Protein AF-A0A842XRD2-F1 (afdb_monomer_lite)

pLDDT: mean 78.93, std 12.05, range [46.28, 94.88]

Radius of gyration: 28.59 Å; chains: 1; bounding box: 65×28×74 Å

Foldseek 3Di:
DVVVVVVQLVVQLVVQVVPDPDSNVVSVVVVVVVVVVVVVCVVCCVPPVVVVVVVVVCCLVVDPVNVQVDDLVRLLCCVPPVLVVCVVVVVPVVSVVSVVVSVVSCVVDVVSVQSNCVVVVNHDDDD

Sequence (127 aa):
LSLLAVNLALTTNQYIEWRFSNSYIGTSIVIIVLAALIWTFGYLWDRKLKLWKEQMVVSIERNPYSTMHMTPKEVVSHVTIWIPWLRERGMVAEANIWQKIVDWNLVSDTTLRTAVDMMMGKGPEKD

Secondary structure (DSSP, 8-state):
-HHHHHHHHHHHHHHHTTT-SSHHHHHHHHHHHHHHHHHHHHHHIIIII-HHHHHHHHHHHT-TT--SSS-HHHHHHIIIIIHHHHHHTT-HHHHHHHHHHHHHHHHH-HHHHHHHHHHTT------

Structure (mmCIF, N/CA/C/O backbone):
data_AF-A0A842XRD2-F1
#
_entry.id   AF-A0A842XRD2-F1
#
loop_
_atom_site.group_PDB
_atom_site.id
_atom_site.type_symbol
_atom_site.label_atom_id
_atom_site.label_alt_id
_atom_site.label_comp_id
_atom_site.label_asym_id
_atom_site.label_entity_id
_atom_site.label_seq_id
_atom_site.pdbx_PDB_ins_code
_atom_site.Cartn_x
_atom_site.Cartn_y
_atom_site.Cartn_z
_atom_site.occupancy
_atom_site.B_iso_or_equiv
_atom_site.auth_seq_id
_atom_site.auth_comp_id
_atom_site.auth_asym_id
_atom_site.auth_atom_id
_atom_site.pdbx_PDB_model_num
ATOM 1 N N . LEU A 1 1 ? 19.028 10.452 -7.561 1.00 68.81 1 LEU A N 1
ATOM 2 C CA . LEU A 1 1 ? 18.456 9.849 -8.790 1.00 68.81 1 LEU A CA 1
ATOM 3 C C . LEU A 1 1 ? 19.285 10.177 -10.029 1.00 68.81 1 LEU A C 1
ATOM 5 O O . LEU A 1 1 ? 19.767 9.250 -10.662 1.00 68.81 1 LEU A O 1
ATOM 9 N N . SER A 1 2 ? 19.554 11.452 -10.320 1.00 74.75 2 SER A N 1
ATOM 10 C CA . SER A 1 2 ? 20.350 11.864 -11.492 1.00 74.75 2 SER A CA 1
ATOM 11 C C . SER A 1 2 ? 21.763 11.261 -11.520 1.00 74.75 2 SER A C 1
ATOM 13 O O . SER A 1 2 ? 22.202 10.774 -12.552 1.00 74.75 2 SER A O 1
ATOM 15 N N . LEU A 1 3 ? 22.439 11.193 -10.367 1.00 85.06 3 LEU A N 1
ATOM 16 C CA . LEU A 1 3 ? 23.781 10.602 -10.244 1.00 85.06 3 LEU A CA 1
ATOM 17 C C . LEU A 1 3 ? 23.812 9.095 -10.565 1.00 85.06 3 LEU A C 1
ATOM 19 O O . LEU A 1 3 ? 24.747 8.605 -11.189 1.00 85.06 3 LEU A O 1
ATOM 23 N N . LEU A 1 4 ? 22.758 8.371 -10.178 1.00 84.31 4 LEU A N 1
ATOM 24 C CA . LEU A 1 4 ? 22.599 6.947 -10.478 1.00 84.31 4 LEU A CA 1
ATOM 25 C C . LEU A 1 4 ? 22.352 6.730 -11.976 1.00 84.31 4 LEU A C 1
ATOM 27 O O . LEU A 1 4 ? 22.948 5.837 -12.566 1.00 84.31 4 LEU A O 1
ATOM 31 N N . ALA A 1 5 ? 21.513 7.570 -12.589 1.00 80.88 5 ALA A N 1
ATOM 32 C CA . ALA A 1 5 ? 21.222 7.500 -14.018 1.00 80.88 5 ALA A CA 1
ATOM 33 C C . ALA A 1 5 ? 22.475 7.755 -14.870 1.00 80.88 5 ALA A C 1
ATOM 35 O O . ALA A 1 5 ? 22.725 7.025 -15.825 1.00 80.88 5 ALA A O 1
ATOM 36 N N . VAL A 1 6 ? 23.297 8.738 -14.489 1.00 84.19 6 VAL A N 1
ATOM 37 C CA . VAL A 1 6 ? 24.569 9.034 -15.169 1.00 84.19 6 VAL A CA 1
ATOM 38 C C . VAL A 1 6 ? 25.559 7.874 -15.024 1.00 84.19 6 VAL A C 1
ATOM 40 O O . VAL A 1 6 ? 26.159 7.462 -16.013 1.00 84.19 6 VAL A O 1
ATOM 43 N N . ASN A 1 7 ? 25.691 7.297 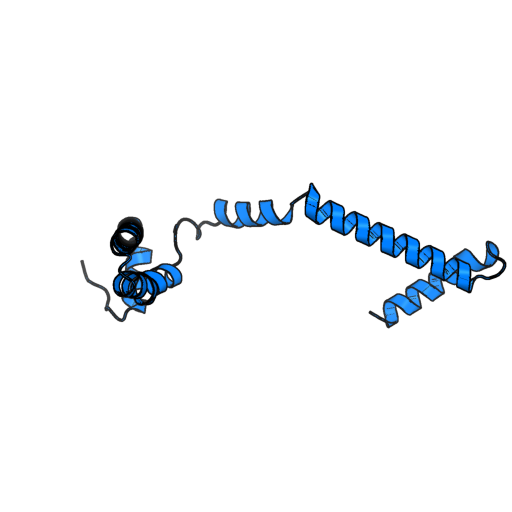-13.825 1.00 89.62 7 ASN A N 1
ATOM 44 C CA . ASN A 1 7 ? 26.556 6.136 -13.597 1.00 89.62 7 ASN A CA 1
ATOM 45 C C . ASN A 1 7 ? 26.109 4.914 -14.429 1.00 89.62 7 ASN A C 1
ATOM 47 O O . ASN A 1 7 ? 26.912 4.270 -15.105 1.00 89.62 7 ASN A O 1
ATOM 51 N N . LEU A 1 8 ? 24.804 4.636 -14.454 1.00 84.12 8 LEU A N 1
ATOM 52 C CA . LEU A 1 8 ? 24.241 3.544 -15.247 1.00 84.12 8 LEU A CA 1
ATOM 53 C C . LEU A 1 8 ? 24.453 3.758 -16.754 1.00 84.12 8 LEU A C 1
ATOM 55 O O . LEU A 1 8 ? 24.785 2.815 -17.469 1.00 84.12 8 LEU A O 1
ATOM 59 N N . ALA A 1 9 ? 24.309 4.991 -17.242 1.00 83.88 9 ALA A N 1
ATOM 60 C CA . ALA A 1 9 ? 24.558 5.316 -18.643 1.00 83.88 9 ALA A CA 1
ATOM 61 C C . ALA A 1 9 ? 26.034 5.125 -19.029 1.00 83.88 9 ALA A C 1
ATOM 63 O O . ALA A 1 9 ? 26.318 4.536 -20.069 1.00 83.88 9 ALA A O 1
ATOM 64 N N . LEU A 1 10 ? 26.970 5.563 -18.182 1.00 85.62 10 LEU A N 1
ATOM 65 C CA . LEU A 1 10 ? 28.410 5.425 -18.427 1.00 85.62 10 LEU A CA 1
ATOM 66 C C . LEU A 1 10 ? 28.864 3.963 -18.431 1.00 85.62 10 LEU A C 1
ATOM 68 O O . LEU A 1 10 ? 29.569 3.544 -19.346 1.00 85.62 10 LEU A O 1
ATOM 72 N N . THR A 1 11 ? 28.424 3.180 -17.446 1.00 87.19 11 THR A N 1
ATOM 73 C CA . THR A 1 11 ? 28.725 1.741 -17.386 1.00 87.19 11 THR A CA 1
ATOM 74 C C . THR A 1 11 ? 28.148 1.004 -18.589 1.00 87.19 11 THR A C 1
ATOM 76 O O . THR A 1 11 ? 28.843 0.216 -19.219 1.00 87.19 11 THR A O 1
ATOM 79 N N . THR A 1 12 ? 26.905 1.301 -18.968 1.00 84.81 12 THR A N 1
ATOM 80 C CA . THR A 1 12 ? 26.242 0.654 -20.109 1.00 84.81 12 THR A CA 1
ATOM 81 C C . THR A 1 12 ? 26.908 1.010 -21.442 1.00 84.81 12 THR A C 1
ATOM 83 O O . THR A 1 12 ? 27.072 0.133 -22.290 1.00 84.81 12 THR A O 1
ATOM 86 N N . ASN A 1 13 ? 27.360 2.257 -21.613 1.00 85.12 13 ASN A N 1
ATOM 87 C CA . ASN A 1 13 ? 28.025 2.701 -22.836 1.00 85.12 13 ASN A CA 1
ATOM 88 C C . ASN A 1 13 ? 29.320 1.914 -23.108 1.00 85.12 13 ASN A C 1
ATOM 90 O O . ASN A 1 13 ? 29.501 1.426 -24.220 1.00 85.12 13 ASN A O 1
ATOM 94 N N . GLN A 1 14 ? 30.140 1.648 -22.084 1.00 83.94 14 GLN A N 1
ATOM 95 C CA . GLN A 1 14 ? 31.362 0.836 -22.225 1.00 83.94 14 GLN A CA 1
ATOM 96 C C . GLN A 1 14 ? 31.096 -0.572 -22.793 1.00 83.94 14 GLN A C 1
ATOM 98 O O . GLN A 1 14 ? 31.912 -1.121 -23.530 1.00 83.94 14 GLN A O 1
ATOM 103 N N . TYR A 1 15 ? 29.933 -1.161 -22.499 1.00 83.25 15 TYR A N 1
ATOM 104 C CA . TYR A 1 15 ? 29.554 -2.486 -23.005 1.00 83.25 15 TYR A CA 1
ATOM 105 C C . TYR A 1 15 ? 28.877 -2.465 -24.384 1.00 83.25 15 TYR A C 1
ATOM 107 O O . TYR A 1 15 ? 28.727 -3.521 -25.011 1.00 83.25 15 TYR A O 1
ATOM 115 N N . ILE A 1 16 ? 28.429 -1.298 -24.846 1.00 82.44 16 ILE A N 1
ATOM 116 C CA . ILE A 1 16 ? 27.676 -1.105 -26.095 1.00 82.44 16 ILE A CA 1
ATOM 117 C C . ILE A 1 16 ? 28.558 -0.509 -27.194 1.00 82.44 16 ILE A C 1
ATOM 119 O O . ILE A 1 16 ? 28.293 -0.753 -28.372 1.00 82.44 16 ILE A O 1
ATOM 123 N N . GLU A 1 17 ? 29.629 0.194 -26.821 1.00 80.00 17 GLU A N 1
ATOM 124 C CA . GLU A 1 17 ? 30.551 0.882 -27.730 1.00 80.00 17 GLU A CA 1
ATOM 125 C C . GLU A 1 17 ? 31.088 0.001 -28.860 1.00 80.00 17 GLU A C 1
ATOM 127 O O . GLU A 1 17 ? 31.221 0.459 -29.989 1.00 80.00 17 GLU A O 1
ATOM 132 N N . TRP A 1 18 ? 31.325 -1.282 -28.596 1.00 77.31 18 TRP A N 1
ATOM 133 C CA . TRP A 1 18 ? 31.840 -2.208 -29.605 1.00 77.31 18 TRP A CA 1
ATOM 134 C C . TRP A 1 18 ? 30.771 -2.761 -30.563 1.00 77.31 18 TRP A C 1
ATOM 136 O O . TRP A 1 18 ? 31.116 -3.375 -31.570 1.00 77.31 18 TRP A O 1
ATOM 146 N N . ARG A 1 19 ? 29.476 -2.583 -30.261 1.00 77.50 19 ARG A N 1
ATOM 147 C CA . ARG A 1 19 ? 28.356 -3.168 -31.027 1.00 77.50 19 ARG A CA 1
ATOM 148 C C . ARG A 1 19 ? 27.679 -2.193 -31.985 1.00 77.50 19 ARG A C 1
ATOM 150 O O . ARG A 1 19 ? 27.037 -2.641 -32.931 1.00 77.50 19 ARG A O 1
ATOM 157 N N . PHE A 1 20 ? 27.777 -0.887 -31.746 1.00 75.81 20 PHE A N 1
ATOM 158 C CA . PHE A 1 20 ? 27.043 0.119 -32.516 1.00 75.81 20 PHE A CA 1
ATOM 159 C C . PHE A 1 20 ? 27.965 1.234 -32.994 1.00 75.81 20 PHE A C 1
ATOM 161 O O . PHE A 1 20 ? 28.757 1.761 -32.226 1.00 75.81 20 PHE A O 1
ATOM 168 N N . SER A 1 21 ? 27.787 1.665 -34.247 1.00 78.88 21 SER A N 1
ATOM 169 C CA . SER A 1 21 ? 28.549 2.786 -34.820 1.00 78.88 21 SER A CA 1
ATOM 170 C C . SER A 1 21 ? 28.321 4.115 -34.086 1.00 78.88 21 SER A C 1
ATOM 172 O O . SER A 1 21 ? 29.173 4.993 -34.155 1.00 78.88 21 SER A O 1
ATOM 174 N N . ASN A 1 22 ? 27.175 4.275 -33.414 1.00 85.00 22 ASN A N 1
ATOM 175 C CA . ASN A 1 22 ? 26.859 5.415 -32.554 1.00 85.00 22 ASN A CA 1
ATOM 176 C C . ASN A 1 22 ? 26.465 4.910 -31.159 1.00 85.00 22 ASN A C 1
ATOM 178 O O . ASN A 1 22 ? 25.288 4.675 -30.870 1.00 85.00 22 ASN A O 1
ATOM 182 N N . SER A 1 23 ? 27.460 4.754 -30.290 1.00 82.38 23 SER A N 1
ATOM 183 C CA . SER A 1 23 ? 27.333 4.171 -28.947 1.00 82.38 23 SER A CA 1
ATOM 184 C C . SER A 1 23 ? 26.335 4.910 -28.050 1.00 82.38 23 SER A C 1
ATOM 186 O O . SER A 1 23 ? 25.578 4.283 -27.307 1.00 82.38 23 SER A O 1
ATOM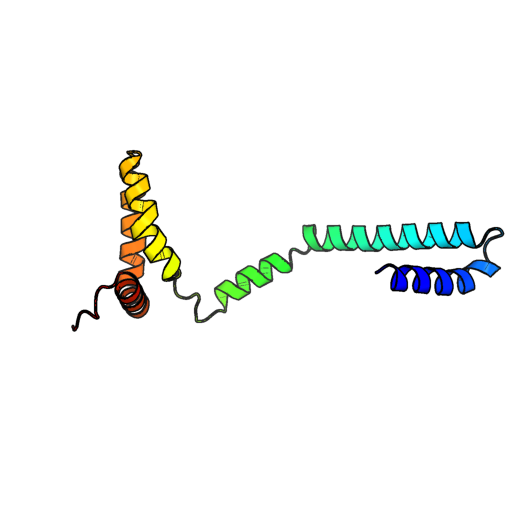 188 N N . TYR A 1 24 ? 26.236 6.236 -28.188 1.00 82.94 24 TYR A N 1
ATOM 189 C CA . TYR A 1 24 ? 25.278 7.060 -27.441 1.00 82.94 24 TYR A CA 1
ATOM 190 C C . TYR A 1 24 ? 23.815 6.736 -27.786 1.00 82.94 24 TYR A C 1
ATOM 192 O O . TYR A 1 24 ? 22.955 6.682 -26.901 1.00 82.94 24 TYR A O 1
ATOM 200 N N . ILE A 1 25 ? 23.530 6.469 -29.066 1.00 84.81 25 ILE A N 1
ATOM 201 C CA . ILE A 1 25 ? 22.186 6.102 -29.534 1.00 84.81 25 ILE A CA 1
ATOM 202 C C . ILE A 1 25 ? 21.842 4.697 -29.032 1.00 84.81 25 ILE A C 1
ATOM 204 O O . ILE A 1 25 ? 20.766 4.494 -28.471 1.00 84.81 25 ILE A O 1
ATOM 208 N N . GLY A 1 26 ? 22.780 3.750 -29.151 1.00 84.19 26 GLY A N 1
ATOM 209 C CA . GLY A 1 26 ? 22.610 2.388 -28.637 1.00 84.19 26 GLY A CA 1
ATOM 210 C C . GLY A 1 26 ? 22.334 2.361 -27.131 1.00 84.19 26 GLY A C 1
ATOM 211 O O . GLY A 1 26 ? 21.394 1.709 -26.681 1.00 84.19 26 GLY A O 1
ATOM 212 N N . THR A 1 27 ? 23.088 3.145 -26.358 1.00 86.44 27 THR A N 1
ATOM 213 C CA . THR A 1 27 ? 22.911 3.262 -24.903 1.00 86.44 27 THR A CA 1
ATOM 214 C C . THR A 1 27 ? 21.537 3.818 -24.539 1.00 86.44 27 THR A C 1
ATOM 216 O O . THR A 1 27 ? 20.860 3.277 -23.666 1.00 86.44 27 THR A O 1
ATOM 219 N N . SER A 1 28 ? 21.077 4.848 -25.251 1.00 85.75 28 SER A N 1
ATOM 220 C CA . SER A 1 28 ? 19.763 5.457 -25.014 1.00 85.75 28 SER A CA 1
ATOM 221 C C . SER A 1 28 ? 18.621 4.470 -25.279 1.00 85.75 28 SER A C 1
ATOM 223 O O . SER A 1 28 ? 17.700 4.358 -24.472 1.00 85.75 28 SER A O 1
ATOM 225 N N . ILE A 1 29 ? 18.708 3.699 -26.368 1.00 87.94 29 ILE A N 1
ATOM 226 C CA . ILE A 1 29 ? 17.710 2.678 -26.719 1.00 87.94 29 ILE A CA 1
ATOM 227 C C . ILE A 1 29 ? 17.649 1.590 -25.644 1.00 87.94 29 ILE A C 1
ATOM 229 O O . ILE A 1 29 ? 16.562 1.243 -25.184 1.00 87.94 29 ILE A O 1
ATOM 233 N N . VAL A 1 30 ? 18.801 1.078 -25.202 1.00 88.00 30 VAL A N 1
ATOM 234 C CA . VAL A 1 30 ? 18.857 0.026 -24.176 1.00 88.00 30 VAL A CA 1
ATOM 235 C C . VAL A 1 30 ? 18.253 0.501 -22.856 1.00 88.00 30 VAL A C 1
ATOM 237 O O . VAL A 1 30 ? 17.469 -0.231 -22.252 1.00 88.00 30 VAL A O 1
ATOM 240 N N . ILE A 1 31 ? 18.548 1.733 -22.432 1.00 87.75 31 ILE A N 1
ATOM 241 C CA . ILE A 1 31 ? 17.978 2.311 -21.208 1.00 87.75 31 ILE A CA 1
ATOM 242 C C . ILE A 1 31 ? 16.457 2.456 -21.322 1.00 87.75 31 ILE A C 1
ATOM 244 O O . ILE A 1 31 ? 15.746 2.112 -20.380 1.00 87.75 31 ILE A O 1
ATOM 248 N N . ILE A 1 32 ? 15.946 2.920 -22.465 1.00 90.12 32 ILE A N 1
ATOM 249 C CA . ILE A 1 32 ? 14.499 3.054 -22.695 1.00 90.12 32 ILE A CA 1
ATOM 250 C C . ILE A 1 32 ? 13.809 1.687 -22.635 1.00 90.12 32 ILE A C 1
ATOM 252 O O . ILE A 1 32 ? 12.764 1.557 -22.001 1.00 90.12 32 ILE A O 1
ATOM 256 N N . VAL A 1 33 ? 14.402 0.654 -23.240 1.00 92.19 33 VAL A N 1
ATOM 257 C CA . VAL A 1 33 ? 13.862 -0.714 -23.197 1.00 92.19 33 VAL A CA 1
ATOM 258 C C . VAL A 1 33 ? 13.858 -1.259 -21.767 1.00 92.19 33 VAL A C 1
ATOM 260 O O . VAL A 1 33 ? 12.845 -1.794 -21.319 1.00 92.19 33 VAL A O 1
ATOM 263 N N . LEU A 1 34 ? 14.949 -1.079 -21.019 1.00 90.50 34 LEU A N 1
ATOM 264 C CA . LEU A 1 34 ? 15.031 -1.464 -19.606 1.00 90.50 34 LEU A CA 1
ATOM 265 C C . LEU A 1 34 ? 13.975 -0.751 -18.759 1.00 90.50 34 LEU A C 1
ATOM 267 O O . LEU A 1 34 ? 13.278 -1.394 -17.975 1.00 90.50 34 LEU A O 1
ATOM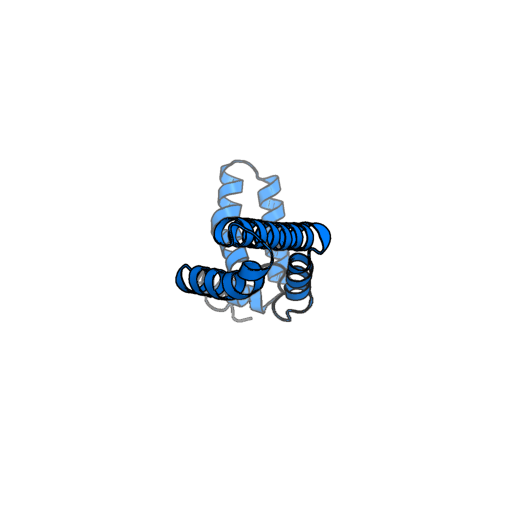 271 N N . ALA A 1 35 ? 13.816 0.559 -18.949 1.00 89.94 35 ALA A N 1
ATOM 272 C CA . ALA A 1 35 ? 12.796 1.338 -18.263 1.00 89.94 35 ALA A CA 1
ATOM 273 C C . ALA A 1 35 ? 11.392 0.811 -18.586 1.00 89.94 35 ALA A C 1
ATOM 275 O O . ALA A 1 35 ? 10.611 0.573 -17.668 1.00 89.94 35 ALA A O 1
ATOM 276 N N . ALA A 1 36 ? 11.090 0.548 -19.861 1.00 94.19 36 ALA A N 1
ATOM 277 C CA . ALA A 1 36 ? 9.806 0.000 -20.287 1.00 94.19 36 ALA A CA 1
ATOM 278 C C . ALA A 1 36 ? 9.526 -1.386 -19.681 1.00 94.19 36 ALA A C 1
ATOM 280 O O . ALA A 1 36 ? 8.403 -1.647 -19.245 1.00 94.19 36 ALA A O 1
ATOM 281 N N . LEU A 1 37 ? 10.535 -2.261 -19.596 1.00 94.88 37 LEU A N 1
ATOM 282 C CA . LEU A 1 37 ? 10.409 -3.580 -18.968 1.00 94.88 37 LEU A CA 1
ATOM 283 C C . LEU A 1 37 ? 10.117 -3.473 -17.469 1.00 94.88 37 LEU A C 1
ATOM 285 O O . LEU A 1 37 ? 9.178 -4.106 -16.988 1.00 94.88 37 LEU A O 1
ATOM 289 N N . ILE A 1 38 ? 10.871 -2.640 -16.745 1.00 92.88 38 ILE A N 1
ATOM 290 C CA . ILE A 1 38 ? 10.651 -2.399 -15.311 1.00 92.88 38 ILE A CA 1
ATOM 291 C C . ILE A 1 38 ? 9.244 -1.845 -15.082 1.00 92.88 38 ILE A C 1
ATOM 293 O O . ILE A 1 38 ? 8.532 -2.305 -14.191 1.00 92.88 38 ILE A O 1
ATOM 297 N N . TRP A 1 39 ? 8.818 -0.888 -15.907 1.00 93.06 39 TRP A N 1
ATOM 298 C CA . TRP A 1 39 ? 7.507 -0.258 -15.780 1.00 93.06 39 TRP A CA 1
ATOM 299 C C . TRP A 1 39 ? 6.367 -1.236 -16.072 1.00 93.06 39 TRP A C 1
ATOM 301 O O . TRP A 1 39 ? 5.395 -1.299 -15.322 1.00 93.06 39 TRP A O 1
ATOM 311 N N . THR A 1 40 ? 6.518 -2.062 -17.109 1.00 93.19 40 THR A N 1
ATOM 312 C CA . THR A 1 40 ? 5.548 -3.110 -17.455 1.00 93.19 40 THR A CA 1
ATOM 313 C C . THR A 1 40 ? 5.454 -4.155 -16.349 1.00 93.19 40 THR A C 1
ATOM 315 O O . THR A 1 40 ? 4.353 -4.545 -15.962 1.00 93.19 40 THR A O 1
ATOM 318 N N . PHE A 1 41 ? 6.592 -4.577 -15.791 1.00 91.56 41 PHE A N 1
ATOM 319 C C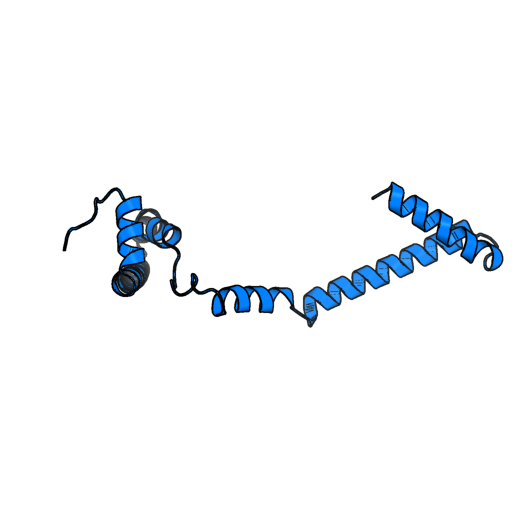A . PHE A 1 41 ? 6.615 -5.514 -14.673 1.00 91.56 41 PHE A CA 1
ATOM 320 C C . PHE A 1 41 ? 5.961 -4.911 -13.429 1.00 91.56 41 PHE A C 1
ATOM 322 O O . PHE A 1 41 ? 5.128 -5.567 -12.817 1.00 91.56 41 PHE A O 1
ATOM 329 N N . GLY A 1 42 ? 6.251 -3.649 -13.103 1.00 88.25 42 GLY A N 1
ATOM 330 C CA . GLY A 1 42 ? 5.598 -2.931 -12.007 1.00 88.25 42 GLY A CA 1
ATOM 331 C C . GLY A 1 42 ? 4.082 -2.829 -12.191 1.00 88.25 42 GLY A C 1
ATOM 332 O O . GLY A 1 42 ? 3.327 -3.115 -11.264 1.00 88.25 42 GLY A O 1
ATOM 333 N N . TYR A 1 43 ? 3.622 -2.509 -13.402 1.00 88.19 43 TYR A N 1
ATOM 334 C CA . TYR A 1 43 ? 2.196 -2.454 -13.726 1.00 88.19 43 TYR A CA 1
ATOM 335 C C . TYR A 1 43 ? 1.506 -3.819 -13.576 1.00 88.19 43 TYR A C 1
ATOM 337 O O . TYR A 1 43 ? 0.428 -3.919 -12.985 1.00 88.19 43 TYR A O 1
ATOM 345 N N . LEU A 1 44 ? 2.122 -4.886 -14.092 1.00 90.00 44 LEU A N 1
ATOM 346 C CA . LEU A 1 44 ? 1.592 -6.245 -13.967 1.00 90.00 44 LEU A CA 1
ATOM 347 C C . LEU A 1 44 ? 1.619 -6.731 -12.515 1.00 90.00 44 LEU A C 1
ATOM 349 O O . LEU A 1 44 ? 0.647 -7.337 -12.064 1.00 90.00 44 LEU A O 1
ATOM 353 N N . TRP A 1 45 ? 2.688 -6.430 -11.781 1.00 83.25 45 TRP A N 1
ATOM 354 C CA . TRP A 1 45 ? 2.841 -6.751 -10.366 1.00 83.25 45 TRP A CA 1
ATOM 355 C C . TRP A 1 45 ? 1.721 -6.126 -9.531 1.00 83.25 45 TRP A C 1
ATOM 357 O O . TRP A 1 45 ? 1.066 -6.818 -8.752 1.00 83.25 45 TRP A O 1
ATOM 367 N N . ASP A 1 46 ? 1.427 -4.847 -9.759 1.00 80.44 46 ASP A N 1
ATOM 368 C CA . ASP A 1 46 ? 0.359 -4.137 -9.057 1.00 80.44 46 ASP A CA 1
ATOM 369 C C . ASP A 1 46 ? -1.038 -4.689 -9.407 1.00 80.44 46 ASP A C 1
ATOM 371 O O . ASP A 1 46 ? -1.853 -4.995 -8.532 1.00 80.44 46 ASP A O 1
ATOM 375 N N . ARG A 1 47 ? -1.312 -4.904 -10.700 1.00 79.62 47 ARG A N 1
ATOM 376 C CA . ARG A 1 47 ? -2.653 -5.278 -11.181 1.00 79.62 47 ARG A CA 1
ATOM 377 C C . ARG A 1 47 ? -3.004 -6.751 -10.995 1.00 79.62 47 ARG A C 1
ATOM 379 O O . ARG A 1 47 ? -4.162 -7.061 -10.701 1.00 79.62 47 ARG A O 1
ATOM 386 N N . LYS A 1 48 ? -2.059 -7.659 -11.250 1.00 75.69 48 LYS A N 1
ATOM 387 C CA . LYS A 1 48 ? -2.320 -9.106 -11.302 1.00 75.69 48 LYS A CA 1
ATOM 388 C C . LYS A 1 48 ? -1.984 -9.808 -9.999 1.00 75.69 48 LYS A C 1
ATOM 390 O O . LYS A 1 48 ? -2.746 -10.686 -9.612 1.00 75.69 48 LYS A O 1
ATOM 395 N N . LEU A 1 49 ? -0.897 -9.418 -9.333 1.00 72.12 49 LEU A N 1
ATOM 396 C CA . LEU A 1 49 ? -0.440 -10.131 -8.141 1.00 72.12 49 LEU A CA 1
ATOM 397 C C . LEU A 1 49 ? -1.077 -9.602 -6.855 1.00 72.12 49 LEU A C 1
ATOM 399 O O . LEU A 1 49 ? -1.165 -10.364 -5.905 1.00 72.12 49 LEU A O 1
ATOM 403 N N . LYS A 1 50 ? -1.567 -8.348 -6.817 1.00 67.38 50 LYS A N 1
ATOM 404 C CA . LYS A 1 50 ? -2.317 -7.760 -5.680 1.00 67.38 50 LYS A CA 1
ATOM 405 C C . LYS A 1 50 ? -1.703 -8.045 -4.293 1.00 67.38 50 LYS A C 1
ATOM 407 O O . LYS A 1 50 ? -2.413 -7.988 -3.293 1.00 67.38 50 LYS A O 1
ATOM 412 N N . LEU A 1 51 ? -0.395 -8.290 -4.211 1.00 65.06 51 LEU A N 1
ATOM 413 C CA . LEU A 1 51 ? 0.281 -8.746 -2.987 1.00 65.06 51 LEU A CA 1
ATOM 414 C C . LEU A 1 51 ? 0.102 -7.751 -1.830 1.00 65.06 51 LEU A C 1
ATOM 416 O O . LEU A 1 51 ? -0.047 -8.132 -0.674 1.00 65.06 51 LEU A O 1
ATOM 420 N N . TRP A 1 52 ? -0.002 -6.466 -2.168 1.00 63.69 52 TRP A N 1
ATOM 421 C CA . TRP A 1 52 ? -0.293 -5.384 -1.231 1.00 63.69 52 TRP A CA 1
ATOM 422 C C . TRP A 1 52 ? -1.692 -5.470 -0.600 1.00 63.69 52 TRP A C 1
ATOM 424 O O . TRP A 1 52 ? -1.869 -5.068 0.548 1.00 63.69 52 TRP A O 1
ATOM 434 N N . LYS A 1 53 ? -2.698 -6.004 -1.311 1.00 60.47 53 LYS A N 1
ATOM 435 C CA . LYS A 1 53 ? -4.050 -6.177 -0.754 1.00 60.47 53 LYS A CA 1
ATOM 436 C C . LYS A 1 53 ? -4.098 -7.299 0.267 1.00 60.47 53 LYS A C 1
ATOM 438 O O . LYS A 1 53 ? -4.720 -7.130 1.310 1.00 60.47 53 LYS A O 1
ATOM 443 N N . GLU A 1 54 ? -3.449 -8.419 -0.023 1.00 59.06 54 GLU A N 1
ATOM 444 C CA . GLU A 1 54 ? -3.453 -9.564 0.887 1.00 59.06 54 GLU A CA 1
ATOM 445 C C . GLU A 1 54 ? -2.709 -9.238 2.182 1.00 59.06 54 GLU A C 1
ATOM 447 O O . GLU A 1 54 ? -3.178 -9.588 3.258 1.00 59.06 54 GLU A O 1
ATOM 452 N N . GLN A 1 55 ? -1.630 -8.453 2.118 1.00 59.81 55 GLN A N 1
ATOM 453 C CA . GLN A 1 55 ? -0.926 -8.008 3.320 1.00 59.81 55 GLN A CA 1
ATOM 454 C C . GLN A 1 55 ? -1.773 -7.069 4.200 1.00 59.81 55 GLN A C 1
ATOM 456 O O . GLN A 1 55 ? -1.697 -7.158 5.424 1.00 59.81 55 GLN A O 1
ATOM 461 N N . MET A 1 56 ? -2.617 -6.212 3.611 1.00 60.75 56 MET A N 1
ATOM 462 C CA . MET A 1 56 ? -3.556 -5.373 4.370 1.00 60.75 56 MET A CA 1
ATOM 463 C C . MET A 1 56 ? -4.636 -6.215 5.062 1.00 60.75 56 MET A C 1
ATOM 465 O O . MET A 1 56 ? -4.950 -5.966 6.221 1.00 60.75 56 MET A O 1
ATOM 469 N N . VAL A 1 57 ? -5.161 -7.238 4.383 1.00 59.75 57 VAL A N 1
ATOM 470 C CA . VAL A 1 57 ? -6.155 -8.161 4.955 1.00 59.75 57 VAL A CA 1
ATOM 471 C C . VAL A 1 57 ? -5.535 -9.011 6.064 1.00 59.75 57 VAL A C 1
ATOM 473 O O . VAL A 1 57 ? -6.090 -9.073 7.152 1.00 59.75 57 VAL A O 1
ATOM 476 N N . VAL A 1 58 ? -4.337 -9.565 5.864 1.00 60.16 58 VAL A N 1
ATOM 477 C CA . VAL A 1 58 ? -3.613 -10.321 6.901 1.00 60.16 58 VAL A CA 1
ATOM 478 C C . VAL A 1 58 ? -3.232 -9.427 8.085 1.00 60.16 58 VAL A C 1
ATOM 480 O O . VAL A 1 58 ? -3.280 -9.874 9.229 1.00 60.16 58 VAL A O 1
ATOM 483 N N . SER A 1 59 ? -2.892 -8.157 7.843 1.00 61.22 59 SER A N 1
ATOM 484 C CA . SER A 1 59 ? -2.649 -7.178 8.910 1.00 61.22 59 SER A CA 1
ATOM 485 C C . SER A 1 59 ? -3.911 -6.840 9.705 1.00 61.22 59 SER A C 1
ATOM 487 O O . SER A 1 59 ? -3.790 -6.324 10.812 1.00 61.22 59 SER A O 1
ATOM 489 N N . ILE A 1 60 ? -5.100 -7.097 9.162 1.00 60.34 60 ILE A N 1
ATOM 490 C CA . ILE A 1 60 ? -6.360 -7.008 9.896 1.00 60.34 60 ILE A CA 1
ATOM 491 C C . ILE A 1 60 ? -6.611 -8.351 10.585 1.00 60.34 60 ILE A C 1
ATOM 493 O O . ILE A 1 60 ? -6.716 -8.382 11.797 1.00 60.34 60 ILE A O 1
ATOM 497 N N . GLU A 1 61 ? -6.596 -9.477 9.880 1.00 57.88 61 GLU A N 1
ATOM 498 C CA . GLU A 1 61 ? -6.954 -10.793 10.435 1.00 57.88 61 GLU A CA 1
ATOM 499 C C . GLU A 1 61 ? -6.004 -11.320 11.524 1.00 57.88 61 GLU A C 1
ATOM 501 O O . GLU A 1 61 ? -6.445 -12.003 12.445 1.00 57.88 61 GLU A O 1
ATOM 506 N N . ARG A 1 62 ? -4.698 -11.032 11.441 1.00 52.22 62 ARG A N 1
ATOM 507 C CA . ARG A 1 62 ? -3.693 -11.505 12.416 1.00 52.22 62 ARG A CA 1
ATOM 508 C C . ARG A 1 62 ? -3.346 -10.491 13.493 1.00 52.22 62 ARG A C 1
ATOM 510 O O . ARG A 1 62 ? -2.482 -10.774 14.320 1.00 52.22 62 ARG A O 1
ATOM 517 N N . ASN A 1 63 ? -3.944 -9.306 13.468 1.00 53.56 63 ASN A N 1
ATOM 518 C CA . ASN A 1 63 ? -3.660 -8.300 14.473 1.00 53.56 63 ASN A CA 1
ATOM 519 C C . ASN A 1 63 ? -4.500 -8.588 15.730 1.00 53.56 63 ASN A C 1
ATOM 521 O O . ASN A 1 63 ? -5.712 -8.410 15.687 1.00 53.56 63 ASN A O 1
ATOM 525 N N . PRO A 1 64 ? -3.893 -8.976 16.868 1.00 56.47 64 PRO A N 1
ATOM 526 C CA . PRO A 1 64 ? -4.622 -9.179 18.122 1.00 56.47 64 PRO A CA 1
ATOM 527 C C . PRO A 1 64 ? -5.235 -7.884 18.694 1.00 56.47 64 PRO A C 1
ATOM 529 O O . PRO A 1 64 ? -5.922 -7.940 19.707 1.00 56.47 64 PRO A O 1
ATOM 532 N N . TYR A 1 65 ? -4.995 -6.729 18.055 1.00 50.25 65 TYR A N 1
ATOM 533 C CA . TYR A 1 65 ? -5.635 -5.437 18.320 1.00 50.25 65 TYR A CA 1
ATOM 534 C C . TYR A 1 65 ? -6.718 -5.054 17.290 1.00 50.25 65 TYR A C 1
ATOM 536 O O . TYR A 1 65 ? -7.300 -3.979 17.406 1.00 50.25 65 TYR A O 1
ATOM 544 N N . SER A 1 66 ? -6.989 -5.882 16.271 1.00 52.03 66 SER A N 1
ATOM 545 C CA . SER A 1 66 ? -8.112 -5.682 15.330 1.00 52.03 66 SER A CA 1
ATOM 546 C C . SER A 1 66 ? -9.387 -6.426 15.741 1.00 52.03 66 SER A C 1
ATOM 548 O O . SER A 1 66 ? -10.390 -6.374 15.033 1.00 52.03 66 SER A O 1
ATOM 550 N N . THR A 1 67 ? -9.369 -7.102 16.891 1.00 51.19 67 THR A N 1
ATOM 551 C CA . THR A 1 67 ? -10.551 -7.711 17.521 1.00 51.19 67 THR A CA 1
ATOM 552 C C . THR A 1 67 ? -11.664 -6.689 17.742 1.00 51.19 67 THR A C 1
ATOM 554 O O . THR A 1 67 ? -12.835 -7.050 17.791 1.00 51.19 67 THR A O 1
ATOM 557 N N . MET A 1 68 ? -11.301 -5.408 17.835 1.00 53.00 68 MET A N 1
ATOM 558 C CA . MET A 1 68 ? -12.229 -4.288 17.823 1.00 53.00 68 MET A CA 1
ATOM 559 C C . MET A 1 68 ? -12.698 -4.032 16.384 1.00 53.00 68 MET A C 1
ATOM 561 O O . MET A 1 68 ? -11.926 -3.557 15.550 1.00 53.00 68 MET A O 1
ATOM 565 N N . HIS A 1 69 ? -13.977 -4.290 16.090 1.00 60.44 69 HIS A N 1
ATOM 566 C CA . HIS A 1 69 ? -14.561 -3.995 14.773 1.00 60.44 69 HIS A CA 1
ATOM 567 C C . HIS A 1 69 ? -14.514 -2.493 14.416 1.00 60.44 69 HIS A C 1
ATOM 569 O O . HIS A 1 69 ? -14.614 -2.145 13.239 1.00 60.44 69 HIS A O 1
ATOM 575 N N . MET A 1 70 ? -14.343 -1.612 15.413 1.00 66.94 70 MET A N 1
ATOM 576 C CA . MET A 1 70 ? -14.096 -0.175 15.265 1.00 66.94 70 MET A CA 1
ATOM 577 C C . MET A 1 70 ? -13.062 0.305 16.286 1.00 66.94 70 MET A C 1
ATOM 579 O O . MET A 1 70 ? -13.114 -0.059 17.459 1.00 66.94 70 MET A O 1
ATOM 583 N N . THR A 1 71 ? -12.145 1.176 15.867 1.00 77.12 71 THR A N 1
ATOM 584 C CA . THR A 1 71 ? -11.189 1.802 16.789 1.00 77.12 71 THR A CA 1
ATOM 585 C C . THR A 1 71 ? -11.897 2.792 17.731 1.00 77.12 71 THR A C 1
ATOM 587 O O . THR A 1 71 ? -12.873 3.431 17.32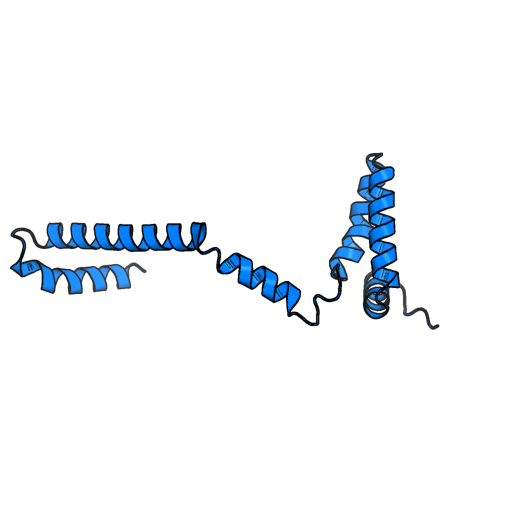9 1.00 77.12 71 THR A O 1
ATOM 590 N N . PRO A 1 72 ? -11.396 3.022 18.962 1.00 76.19 72 PRO A N 1
ATOM 591 C CA . PRO A 1 72 ? -12.024 3.952 19.907 1.00 76.19 72 PRO A CA 1
ATOM 592 C C . PRO A 1 72 ? -12.259 5.358 19.321 1.00 76.19 72 PRO A C 1
ATOM 594 O O . PRO A 1 72 ? -13.307 5.967 19.533 1.00 76.19 72 PRO A O 1
ATOM 597 N N . LYS A 1 73 ? -11.308 5.861 18.523 1.00 78.06 73 LYS A N 1
ATOM 598 C CA . LYS A 1 73 ? -11.426 7.149 17.814 1.00 78.06 73 LYS A CA 1
ATOM 599 C C . LYS A 1 73 ? -12.586 7.172 16.810 1.00 78.06 73 LYS A C 1
ATOM 601 O O . LYS A 1 73 ? -13.230 8.204 16.640 1.00 78.06 73 LYS A O 1
ATOM 606 N N . GLU A 1 74 ? -12.849 6.051 16.138 1.00 82.06 74 GLU A N 1
ATOM 607 C CA . GLU A 1 74 ? -13.930 5.934 15.161 1.00 82.06 74 GLU A CA 1
ATOM 608 C C . GLU A 1 74 ? -15.271 5.945 15.878 1.00 82.06 74 GLU A C 1
ATOM 610 O O . GLU A 1 74 ? -16.166 6.659 15.438 1.00 82.06 74 GLU A O 1
ATOM 615 N N . VAL A 1 75 ? -15.388 5.252 17.013 1.00 84.25 75 VAL A N 1
ATOM 616 C CA . VAL A 1 75 ? -16.601 5.274 17.841 1.00 84.25 75 VAL A CA 1
ATOM 617 C C . VAL A 1 75 ? -16.909 6.694 18.323 1.00 84.25 75 VAL A C 1
ATOM 619 O O . VAL A 1 75 ? -18.016 7.185 18.108 1.00 84.25 75 VAL A O 1
ATOM 622 N N . VAL A 1 76 ? -15.922 7.404 18.882 1.00 84.94 76 VAL A N 1
ATOM 623 C CA . VAL A 1 76 ? -16.102 8.798 19.333 1.00 84.94 76 VAL A CA 1
ATOM 624 C C . VAL A 1 76 ? -16.482 9.721 18.173 1.00 84.94 76 VAL A C 1
ATOM 626 O O . VAL A 1 76 ? -17.360 10.571 18.328 1.00 84.94 76 VAL A O 1
ATOM 629 N N . SER A 1 77 ? -15.869 9.542 16.999 1.00 86.88 77 SER A N 1
ATOM 630 C CA . SER A 1 77 ? -16.219 10.306 15.798 1.00 86.88 77 SER A CA 1
ATOM 631 C C . SER A 1 77 ? -17.651 10.023 15.338 1.00 86.88 77 SER A C 1
ATOM 633 O O . SER A 1 77 ? -18.371 10.959 14.986 1.00 86.88 77 SER A O 1
ATOM 635 N N . HIS A 1 78 ? -18.100 8.766 15.377 1.00 86.50 78 HIS A N 1
ATOM 636 C CA . HIS A 1 78 ? -19.462 8.420 14.981 1.00 86.50 78 HIS A CA 1
ATOM 637 C C . HIS A 1 78 ? -20.499 8.998 15.946 1.00 86.50 78 HIS A C 1
ATOM 639 O O . HIS A 1 78 ? -21.470 9.603 15.496 1.00 86.50 78 HIS A O 1
ATOM 645 N N . VAL A 1 79 ? -20.264 8.879 17.255 1.00 86.19 79 VAL A N 1
ATOM 646 C CA . VAL A 1 79 ? -21.170 9.393 18.294 1.00 86.19 79 VAL A CA 1
ATOM 647 C C . VAL A 1 79 ? -21.228 10.919 18.293 1.00 86.19 79 VAL A C 1
ATOM 649 O O . VAL A 1 79 ? -22.312 11.489 18.367 1.00 86.19 79 VAL A O 1
ATOM 652 N N . THR A 1 80 ? -20.078 11.587 18.188 1.00 86.00 80 THR A N 1
ATOM 653 C CA . THR A 1 80 ? -20.000 13.049 18.335 1.00 86.00 80 THR A CA 1
ATOM 654 C C . THR A 1 80 ? -20.334 13.792 17.044 1.00 86.00 80 THR A C 1
ATOM 656 O O . THR A 1 80 ? -20.895 14.881 17.098 1.00 86.00 80 THR A O 1
ATOM 659 N N . ILE A 1 81 ? -19.976 13.236 15.882 1.00 88.12 81 ILE A N 1
ATOM 660 C CA . ILE A 1 81 ? -20.046 13.953 14.601 1.00 88.12 81 ILE A CA 1
ATOM 661 C C . ILE A 1 81 ? -21.096 13.324 13.686 1.00 88.12 81 ILE A C 1
ATOM 663 O O . ILE A 1 81 ? -22.041 13.997 13.282 1.00 88.12 81 ILE A O 1
ATOM 667 N N . TRP A 1 82 ? -20.960 12.036 13.359 1.00 85.69 82 TRP A N 1
ATOM 668 C CA . TRP A 1 82 ? -21.758 11.434 12.283 1.00 85.69 82 TRP A CA 1
ATOM 669 C C . TRP A 1 82 ? -23.224 11.215 12.638 1.00 85.69 82 TRP A C 1
ATOM 671 O O . TRP A 1 82 ? -24.096 11.542 11.837 1.00 85.69 82 TRP A O 1
ATOM 681 N N . ILE A 1 83 ? -23.520 10.670 13.817 1.00 90.12 83 ILE A N 1
ATOM 682 C CA . ILE A 1 83 ? -24.899 10.380 14.226 1.00 90.12 83 ILE A CA 1
ATOM 683 C C . ILE A 1 83 ? -25.721 11.675 14.362 1.00 90.12 83 ILE A C 1
ATOM 685 O O . ILE A 1 83 ? -26.819 11.719 13.799 1.00 90.12 83 ILE A O 1
ATOM 689 N N . PRO A 1 84 ? -25.230 12.745 15.026 1.00 90.81 84 PRO A N 1
ATOM 690 C CA . PRO A 1 84 ? -25.927 14.030 15.060 1.00 90.81 84 PRO A CA 1
ATOM 691 C C . PRO A 1 84 ? -26.130 14.614 13.661 1.00 90.81 84 PRO A C 1
ATOM 693 O O . PRO A 1 84 ? -27.247 14.985 13.309 1.00 90.81 84 PRO A O 1
ATOM 696 N N . TRP A 1 85 ? -25.092 14.591 12.824 1.00 91.69 85 TRP A N 1
ATOM 697 C CA . TRP A 1 85 ? -25.161 15.104 11.456 1.00 91.69 85 TRP A CA 1
ATOM 698 C C . TRP A 1 85 ? -26.191 14.364 10.585 1.00 91.69 85 TRP A C 1
ATOM 700 O O . TRP A 1 85 ? -26.943 14.989 9.835 1.00 91.69 85 TRP A O 1
ATOM 710 N N . LEU A 1 86 ? -26.283 13.033 10.704 1.00 90.81 86 LEU A N 1
ATOM 711 C CA . LEU A 1 86 ? -27.294 12.232 10.001 1.00 90.81 86 LEU A CA 1
ATOM 712 C C . LEU A 1 86 ? -28.713 12.568 10.476 1.00 90.81 86 LEU A C 1
ATOM 714 O O . LEU A 1 86 ? -29.638 12.650 9.664 1.00 90.81 86 LEU A O 1
ATOM 718 N N . ARG A 1 87 ? -28.890 12.795 11.784 1.00 90.56 87 ARG A N 1
ATOM 719 C CA . ARG A 1 87 ? -30.180 13.205 12.359 1.00 90.56 87 ARG A CA 1
ATOM 720 C C . ARG A 1 87 ? -30.598 14.587 11.864 1.00 90.56 87 ARG A C 1
ATOM 722 O O . ARG A 1 87 ? -31.752 14.751 11.479 1.00 90.56 87 ARG A O 1
ATOM 729 N N . GLU A 1 88 ? -29.671 15.540 11.803 1.00 92.75 88 GLU A N 1
ATOM 730 C CA . GLU A 1 88 ? -29.921 16.891 11.281 1.00 92.75 88 GLU A CA 1
ATOM 731 C C . GLU A 1 88 ? -30.338 16.889 9.805 1.00 92.75 88 GLU A C 1
ATOM 733 O O . GLU A 1 88 ? -31.180 17.686 9.397 1.00 92.75 88 GLU A O 1
ATOM 738 N N . ARG A 1 89 ? -29.816 15.955 9.000 1.00 91.00 89 ARG A N 1
ATOM 739 C CA . ARG A 1 89 ? -30.211 15.784 7.591 1.00 91.00 89 ARG A CA 1
ATOM 740 C C . ARG A 1 89 ? -31.513 15.007 7.379 1.00 91.00 89 ARG A C 1
ATOM 742 O O . ARG A 1 89 ? -31.885 14.753 6.236 1.00 91.00 89 ARG A O 1
ATOM 749 N N . GLY A 1 90 ? -32.206 14.616 8.449 1.00 91.19 90 GLY A N 1
ATOM 750 C CA . GLY A 1 90 ? -33.452 13.848 8.372 1.00 91.19 90 GLY A CA 1
ATOM 751 C C . GLY A 1 90 ? -33.256 12.361 8.053 1.00 91.19 90 GLY A C 1
ATOM 752 O O . GLY A 1 90 ? -34.231 11.643 7.834 1.00 91.19 90 GLY A O 1
ATOM 753 N N . MET A 1 91 ? -32.018 11.859 8.072 1.00 90.06 91 MET A N 1
ATOM 754 C CA . MET A 1 91 ? -31.673 10.459 7.791 1.00 90.06 91 MET A CA 1
ATOM 755 C C . MET A 1 91 ? -31.801 9.604 9.062 1.00 90.06 91 MET A C 1
ATOM 757 O O . MET A 1 91 ? -30.868 8.934 9.505 1.00 90.06 91 MET A O 1
ATOM 761 N N . VAL A 1 92 ? -32.982 9.644 9.687 1.00 89.12 92 VAL A N 1
ATOM 762 C CA . VAL A 1 92 ? -33.223 9.068 11.024 1.00 89.12 92 VAL A CA 1
ATOM 763 C C . VAL A 1 92 ? -33.062 7.543 11.039 1.00 89.12 92 VAL A C 1
ATOM 765 O O . VAL A 1 92 ? -32.547 6.988 12.008 1.00 89.12 92 VAL A O 1
ATOM 768 N N . ALA A 1 93 ? -33.463 6.857 9.965 1.00 86.12 93 ALA A N 1
ATOM 769 C CA . ALA A 1 93 ? -33.329 5.404 9.858 1.00 86.12 93 ALA A CA 1
ATOM 770 C C . ALA A 1 93 ? -31.856 4.965 9.871 1.00 86.12 93 ALA A C 1
ATOM 772 O O . ALA A 1 93 ? -31.481 4.071 10.628 1.00 86.12 93 ALA A O 1
ATOM 773 N N . GLU A 1 94 ? -31.013 5.639 9.091 1.00 82.38 94 GLU A N 1
ATOM 774 C CA . GLU A 1 94 ? -29.577 5.362 9.034 1.00 82.38 94 GLU A CA 1
ATOM 775 C C . GLU A 1 94 ? -28.890 5.728 10.348 1.00 82.38 94 GLU A C 1
ATOM 777 O O . GLU A 1 94 ? -28.117 4.930 10.873 1.00 82.38 94 GLU A O 1
ATOM 782 N N . ALA A 1 95 ? -29.236 6.875 10.939 1.00 88.50 95 ALA A N 1
ATOM 783 C CA . ALA A 1 95 ? -28.723 7.268 12.248 1.00 88.50 95 ALA A CA 1
ATOM 784 C C . ALA A 1 95 ? -29.026 6.216 13.333 1.00 88.50 95 ALA A C 1
ATOM 786 O O . ALA A 1 95 ? -28.177 5.940 14.177 1.00 88.50 95 ALA A O 1
ATOM 787 N N . ASN A 1 96 ? -30.210 5.596 13.301 1.00 89.75 96 ASN A N 1
ATOM 788 C CA . ASN A 1 96 ? -30.582 4.545 14.250 1.00 89.75 96 ASN A CA 1
ATOM 789 C C . ASN A 1 96 ? -29.822 3.230 14.009 1.00 89.75 96 ASN A C 1
ATOM 791 O O . ASN A 1 96 ? -29.483 2.540 14.970 1.00 89.75 96 ASN A O 1
ATOM 795 N N . ILE A 1 97 ? -29.525 2.885 12.752 1.00 86.38 97 ILE A N 1
ATOM 796 C CA . ILE A 1 97 ? -28.689 1.721 12.424 1.00 86.38 97 ILE A CA 1
ATOM 797 C C . ILE A 1 97 ? -27.268 1.936 12.951 1.00 86.38 97 ILE A C 1
ATOM 799 O O . ILE A 1 97 ? -26.737 1.071 13.644 1.00 86.38 97 ILE A O 1
ATOM 803 N N . TRP A 1 98 ? -26.680 3.103 12.680 1.00 83.50 98 TRP A N 1
ATOM 804 C CA . TRP A 1 98 ? -25.342 3.450 13.158 1.00 83.50 98 TRP A CA 1
ATOM 805 C C . TRP A 1 98 ? -25.261 3.500 14.681 1.00 83.50 98 TRP A C 1
ATOM 807 O O . TRP A 1 98 ? -24.311 2.964 15.246 1.00 83.50 98 TRP A O 1
ATOM 817 N N . GLN A 1 99 ? -26.281 4.046 15.350 1.00 88.12 99 GLN A N 1
ATOM 818 C CA . GLN A 1 99 ? -26.374 4.001 16.809 1.00 88.12 99 GLN A CA 1
ATOM 819 C C . GLN A 1 99 ? -26.359 2.556 17.320 1.00 88.12 99 GLN A C 1
ATOM 821 O O . GLN A 1 99 ? -25.554 2.219 18.178 1.00 88.12 99 GLN A O 1
ATOM 826 N N . LYS A 1 100 ? -27.171 1.669 16.729 1.00 87.44 100 LYS A N 1
ATOM 827 C CA . LYS A 1 100 ? -27.231 0.257 17.128 1.00 87.44 100 LYS A CA 1
ATOM 828 C C . LYS A 1 100 ? -25.898 -0.473 16.930 1.00 87.44 100 LYS A C 1
ATOM 830 O O . LYS A 1 100 ? -25.541 -1.320 17.743 1.00 87.44 100 LYS A O 1
ATOM 835 N N . ILE A 1 101 ? -25.172 -0.164 15.855 1.00 83.31 101 ILE A N 1
ATOM 836 C CA . ILE A 1 101 ? -23.844 -0.736 15.588 1.00 83.31 101 ILE A CA 1
ATOM 837 C C . ILE A 1 101 ? -22.841 -0.258 16.640 1.00 83.31 101 ILE A C 1
ATOM 839 O O . ILE A 1 101 ? -22.086 -1.072 17.169 1.00 83.31 101 ILE A O 1
ATOM 843 N N . VAL A 1 102 ? -22.842 1.036 16.969 1.00 86.50 102 VAL A N 1
ATOM 844 C CA . VAL A 1 102 ? -21.984 1.594 18.023 1.00 86.50 102 VAL A CA 1
ATOM 845 C C . VAL A 1 102 ? -22.291 0.948 19.374 1.00 86.50 102 VAL A C 1
ATOM 847 O O . VAL A 1 102 ? -21.372 0.485 20.045 1.00 86.50 102 VAL A O 1
ATOM 850 N N . ASP A 1 103 ? -23.568 0.843 19.738 1.00 85.88 103 ASP A N 1
ATOM 851 C CA . ASP A 1 103 ? -23.991 0.253 21.009 1.00 85.88 103 ASP A CA 1
ATOM 852 C C . ASP A 1 103 ? -23.577 -1.223 21.102 1.00 85.88 103 ASP A C 1
ATOM 854 O O . ASP A 1 103 ? -23.061 -1.662 22.127 1.00 85.88 103 ASP A O 1
ATOM 858 N N . TRP A 1 104 ? -23.722 -1.990 20.015 1.00 80.88 104 TRP A N 1
ATOM 859 C CA . TRP A 1 104 ? -23.276 -3.385 19.967 1.00 80.88 104 TRP A CA 1
ATOM 860 C C . TRP A 1 104 ? -21.761 -3.521 20.180 1.00 80.88 104 TRP A C 1
ATOM 862 O O . TRP A 1 104 ? -21.329 -4.390 20.936 1.00 80.88 104 TRP A O 1
ATOM 872 N N . ASN A 1 105 ? -20.961 -2.626 19.587 1.00 80.19 105 ASN A N 1
ATOM 873 C CA . ASN A 1 105 ? -19.509 -2.598 19.787 1.00 80.19 105 ASN A CA 1
ATOM 874 C C . ASN A 1 105 ? -19.133 -2.265 21.240 1.00 80.19 105 ASN A C 1
ATOM 876 O O . ASN A 1 105 ? -18.297 -2.950 21.827 1.00 80.19 105 ASN A O 1
ATOM 880 N N . LEU A 1 106 ? -19.781 -1.261 21.839 1.00 80.25 106 LEU A N 1
ATOM 881 C CA . LEU A 1 106 ? -19.546 -0.859 23.231 1.00 80.25 106 LEU A CA 1
ATOM 882 C C . LEU A 1 106 ? -19.942 -1.946 24.242 1.00 80.25 106 LEU A C 1
ATOM 884 O O . LEU A 1 106 ? -19.303 -2.071 25.282 1.00 80.25 106 LEU A O 1
ATOM 888 N N . VAL A 1 107 ? -20.976 -2.739 23.941 1.00 80.06 107 VAL A N 1
ATOM 889 C CA . VAL A 1 107 ? -21.394 -3.881 24.772 1.00 80.06 107 VAL A CA 1
ATOM 890 C C . VAL A 1 107 ? -20.443 -5.068 24.615 1.00 80.06 107 VAL A C 1
ATOM 892 O O . VAL A 1 107 ? -20.201 -5.790 25.579 1.00 80.06 107 VAL A O 1
ATOM 895 N N . SER A 1 108 ? -19.904 -5.281 23.413 1.00 77.50 108 SER A N 1
ATOM 896 C CA . SER A 1 108 ? -19.008 -6.408 23.137 1.00 77.50 108 SER A CA 1
ATOM 897 C C . SER A 1 108 ? -17.625 -6.272 23.782 1.00 77.50 108 SER A C 1
ATOM 899 O O . SER A 1 108 ? -16.995 -7.289 24.067 1.00 77.50 108 SER A O 1
ATOM 901 N N . ASP A 1 109 ? -17.163 -5.042 24.034 1.00 75.38 109 ASP A N 1
ATOM 902 C CA . ASP A 1 109 ? -15.815 -4.770 24.533 1.00 75.38 109 ASP A CA 1
ATOM 903 C C . ASP A 1 109 ? -15.819 -3.707 25.647 1.00 75.38 109 ASP A C 1
ATOM 905 O O . ASP A 1 109 ? -15.998 -2.505 25.426 1.00 75.38 109 ASP A O 1
ATOM 909 N N . THR A 1 110 ? -15.567 -4.157 26.878 1.00 78.50 110 THR A N 1
ATOM 910 C CA . THR A 1 110 ? -15.504 -3.298 28.069 1.00 78.50 110 THR A CA 1
ATOM 911 C C . THR A 1 110 ? -14.291 -2.363 28.062 1.00 78.50 110 THR A C 1
ATOM 913 O O . THR A 1 110 ? -14.354 -1.259 28.615 1.00 78.50 110 THR A O 1
ATOM 916 N N . THR A 1 111 ? -13.193 -2.749 27.403 1.00 78.56 111 THR A N 1
ATOM 917 C CA . THR A 1 111 ? -11.999 -1.901 27.266 1.00 78.56 111 THR A CA 1
ATOM 918 C C . THR A 1 111 ? -12.247 -0.756 26.292 1.00 78.56 111 THR A C 1
ATOM 920 O O . THR A 1 111 ? -11.863 0.383 26.570 1.00 78.56 111 THR A O 1
ATOM 923 N N . LEU A 1 112 ? -12.975 -1.028 25.204 1.00 77.50 112 LEU A N 1
ATOM 924 C CA . LEU A 1 112 ? -13.433 -0.022 24.250 1.00 77.50 112 LEU A CA 1
ATOM 925 C C . LEU A 1 112 ? -14.360 0.992 24.924 1.00 77.50 112 LEU A C 1
ATOM 927 O O . LEU A 1 112 ? -14.143 2.194 24.778 1.00 77.50 112 LEU A O 1
ATOM 931 N N . ARG A 1 113 ? -15.345 0.524 25.702 1.00 79.81 113 ARG A N 1
ATOM 932 C CA . ARG A 1 113 ? -16.244 1.395 26.476 1.00 79.81 113 ARG A CA 1
ATOM 933 C C . ARG A 1 113 ? -15.463 2.329 27.397 1.00 79.81 113 ARG A C 1
ATOM 935 O O . ARG A 1 113 ? -15.629 3.542 27.322 1.00 79.81 113 ARG A O 1
ATOM 942 N N . THR A 1 114 ? -14.537 1.774 28.176 1.00 81.00 114 THR A N 1
ATOM 943 C CA . THR A 1 114 ? -13.704 2.553 29.102 1.00 81.00 114 THR A CA 1
ATOM 944 C C . THR A 1 114 ? -12.872 3.610 28.364 1.00 81.00 114 THR A C 1
ATOM 946 O O . THR A 1 114 ? -12.810 4.762 28.789 1.00 81.00 114 THR A O 1
ATOM 949 N N . ALA A 1 115 ? -12.254 3.256 27.233 1.00 80.94 115 ALA A N 1
ATOM 950 C CA . ALA A 1 115 ? -11.471 4.194 26.428 1.00 80.94 115 ALA A CA 1
ATOM 951 C C . ALA A 1 115 ? -12.336 5.308 25.808 1.00 80.94 115 ALA A C 1
ATOM 953 O O . ALA A 1 115 ? -11.918 6.466 25.759 1.00 80.94 115 ALA A O 1
ATO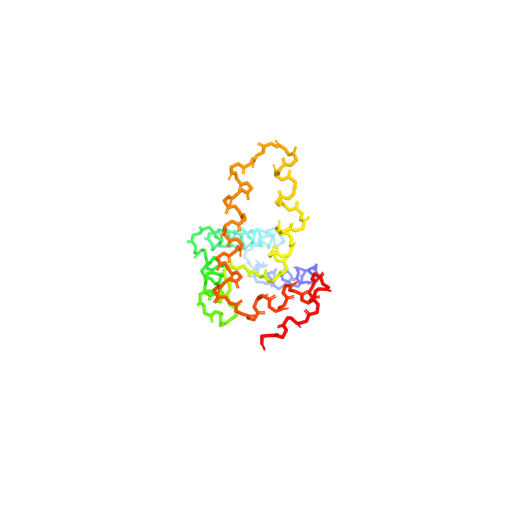M 954 N N . VAL A 1 116 ? -13.540 4.970 25.341 1.00 82.94 116 VAL A N 1
ATOM 955 C CA . VAL A 1 116 ? -14.514 5.926 24.799 1.00 82.94 116 VAL A CA 1
ATOM 956 C C . VAL A 1 116 ? -15.000 6.883 25.885 1.00 82.94 116 VAL A C 1
ATOM 958 O O . VAL A 1 116 ? -15.018 8.090 25.651 1.00 82.94 116 VAL A O 1
ATOM 961 N N . ASP A 1 117 ? -15.301 6.388 27.084 1.00 84.50 117 ASP A N 1
ATOM 962 C CA . ASP A 1 117 ? -15.712 7.220 28.216 1.00 84.50 117 ASP A CA 1
ATOM 963 C C . ASP A 1 117 ? -14.598 8.187 28.642 1.00 84.50 117 ASP A C 1
ATOM 965 O O . ASP A 1 117 ? -14.849 9.390 28.763 1.00 84.50 117 ASP A O 1
ATOM 969 N N . MET A 1 118 ? -13.344 7.717 28.719 1.00 82.56 118 MET A N 1
ATOM 970 C CA . MET A 1 118 ? -12.185 8.588 28.961 1.00 82.56 118 MET A CA 1
ATOM 971 C C . MET A 1 118 ? -12.060 9.696 27.905 1.00 82.56 118 MET A C 1
ATOM 973 O O . MET A 1 118 ? -11.823 10.853 28.251 1.00 82.56 118 MET A O 1
ATOM 977 N N . MET A 1 119 ? -12.237 9.371 26.619 1.00 80.81 119 MET A N 1
ATOM 978 C CA . MET A 1 119 ? -12.158 10.357 25.533 1.00 80.81 119 MET A CA 1
ATOM 979 C C . MET A 1 119 ? -13.338 11.331 25.511 1.00 80.81 119 MET A C 1
ATOM 981 O O . MET A 1 119 ? -13.167 12.482 25.117 1.00 80.81 119 MET A O 1
ATOM 985 N N . MET A 1 120 ? -14.521 10.897 25.946 1.00 80.19 120 MET A N 1
ATOM 986 C CA . MET A 1 120 ? -15.694 11.760 26.100 1.00 80.19 120 MET A CA 1
ATOM 987 C C . MET A 1 120 ? -15.685 12.548 27.420 1.00 80.19 120 MET A C 1
ATOM 989 O O . MET A 1 120 ? -16.641 13.269 27.706 1.00 80.19 120 MET A O 1
ATOM 993 N N . GLY A 1 121 ? -14.629 12.424 28.232 1.00 80.06 121 GLY A N 1
ATOM 994 C CA . GLY A 1 121 ? -14.504 13.108 29.520 1.00 80.06 121 GLY A CA 1
ATOM 995 C C . GLY A 1 121 ? -15.455 12.581 30.599 1.00 80.06 121 GLY A C 1
ATOM 996 O O . GLY A 1 121 ? -15.631 13.231 31.629 1.00 80.06 121 GLY A O 1
ATOM 997 N N . LYS A 1 122 ? -16.070 11.413 30.386 1.00 72.50 122 LYS A N 1
ATOM 998 C CA . LYS A 1 122 ? -16.859 10.709 31.396 1.00 72.50 122 LYS A CA 1
ATOM 999 C C . LYS A 1 122 ? -15.881 9.885 32.235 1.00 72.50 122 LYS A C 1
ATOM 1001 O O . LYS A 1 122 ? -15.237 8.970 31.735 1.00 72.50 122 LYS A O 1
ATOM 1006 N N . GLY A 1 123 ? -15.688 10.275 33.497 1.00 59.59 123 GLY A N 1
ATOM 1007 C CA . GLY A 1 123 ? -14.827 9.531 34.427 1.00 59.59 123 GLY A CA 1
ATOM 1008 C C . GLY A 1 123 ? -15.272 8.066 34.555 1.00 59.59 123 GLY A C 1
ATOM 1009 O O . GLY A 1 123 ? -16.428 7.773 34.255 1.00 59.59 123 GLY A O 1
ATOM 1010 N N . PRO A 1 124 ? -14.383 7.149 34.986 1.00 55.34 124 PRO A N 1
ATOM 1011 C CA . PRO A 1 124 ? -14.691 5.723 35.022 1.00 55.34 124 PRO A CA 1
ATOM 1012 C C . PRO A 1 124 ? -15.938 5.481 35.874 1.00 55.34 124 PRO A C 1
ATOM 1014 O O . PRO A 1 124 ? -15.949 5.795 37.069 1.00 55.34 124 PRO A O 1
ATOM 1017 N N . GLU A 1 125 ? -16.989 4.954 35.246 1.00 57.12 125 GLU A N 1
ATOM 1018 C CA . GLU A 1 125 ? -18.171 4.475 35.949 1.00 57.12 125 GLU A CA 1
ATOM 1019 C C . GLU A 1 125 ? -17.720 3.258 36.761 1.00 57.12 125 GLU A C 1
ATOM 1021 O O . GLU A 1 125 ? -17.308 2.236 36.213 1.00 57.12 125 GLU A O 1
ATOM 1026 N N . LYS A 1 126 ? -17.634 3.442 38.081 1.00 48.75 126 LYS A N 1
ATOM 1027 C CA . LYS A 1 126 ? -17.316 2.369 39.018 1.00 48.75 126 LYS A CA 1
ATOM 1028 C C . LYS A 1 126 ? -18.537 1.456 39.075 1.00 48.75 126 LYS A C 1
ATOM 1030 O O . LYS A 1 126 ? -19.523 1.843 39.699 1.00 48.75 126 LYS A O 1
ATOM 1035 N N . ASP A 1 127 ? -18.453 0.312 38.403 1.00 46.28 127 ASP A N 1
ATOM 1036 C CA . ASP A 1 127 ? -19.322 -0.840 38.671 1.00 46.28 127 ASP A CA 1
ATOM 1037 C C . ASP A 1 127 ? -19.170 -1.299 40.136 1.00 46.28 127 ASP A C 1
ATOM 1039 O O . ASP A 1 127 ? -18.022 -1.293 40.653 1.00 46.28 127 ASP A O 1
#